Protein AF-A0AAD6HUQ3-F1 (afdb_monomer_lite)

Structure (mmCIF, N/CA/C/O backbone):
data_AF-A0AAD6HUQ3-F1
#
_entry.id   AF-A0AAD6HUQ3-F1
#
loop_
_atom_site.group_PDB
_atom_site.id
_atom_site.type_symbol
_atom_site.label_atom_id
_atom_site.label_alt_id
_atom_site.label_comp_id
_atom_site.label_asym_id
_atom_site.label_entity_id
_atom_site.label_seq_id
_atom_site.pdbx_PDB_ins_code
_atom_site.Cartn_x
_atom_site.Cartn_y
_atom_site.Cartn_z
_atom_site.occupancy
_atom_site.B_iso_or_equiv
_atom_site.auth_seq_id
_atom_site.auth_comp_id
_atom_site.auth_asym_id
_atom_site.auth_atom_id
_atom_site.pdbx_PDB_model_num
ATOM 1 N N . MET A 1 1 ? -20.494 -13.761 10.801 1.00 63.81 1 MET A N 1
ATOM 2 C CA . MET A 1 1 ? -19.240 -13.072 10.435 1.00 63.81 1 MET A CA 1
ATOM 3 C C . MET A 1 1 ? -18.766 -13.507 9.053 1.00 63.81 1 MET A C 1
ATOM 5 O O . MET A 1 1 ? -18.672 -14.714 8.821 1.00 63.81 1 MET A O 1
ATOM 9 N N . PRO A 1 2 ? -18.457 -12.577 8.129 1.00 74.25 2 PRO A N 1
ATOM 10 C CA . PRO A 1 2 ? -17.890 -12.909 6.821 1.00 74.25 2 PRO A CA 1
ATOM 11 C C . PRO A 1 2 ? -16.518 -13.576 6.966 1.00 74.25 2 PRO A C 1
ATOM 13 O O . PRO A 1 2 ? -15.770 -13.253 7.886 1.00 74.25 2 PRO A O 1
ATOM 16 N N . LYS A 1 3 ? -16.177 -14.496 6.056 1.00 82.62 3 LYS A N 1
ATOM 17 C CA . LYS A 1 3 ? -14.867 -15.178 6.050 1.00 82.62 3 LYS A CA 1
ATOM 18 C C . LYS A 1 3 ? -13.802 -14.423 5.251 1.00 82.62 3 LYS A C 1
ATOM 20 O O . LYS A 1 3 ? -12.614 -14.595 5.505 1.00 82.62 3 LYS A O 1
ATOM 25 N N . ASP A 1 4 ? -14.222 -13.590 4.303 1.00 91.12 4 ASP A N 1
ATOM 26 C CA . ASP A 1 4 ? -13.318 -12.827 3.449 1.00 91.12 4 ASP A CA 1
ATOM 27 C C . ASP A 1 4 ? -12.862 -11.516 4.110 1.00 91.12 4 ASP A C 1
ATOM 29 O O . ASP A 1 4 ? -13.663 -10.743 4.641 1.00 91.12 4 ASP A O 1
ATOM 33 N N . ASN A 1 5 ? -11.555 -11.245 4.043 1.00 90.00 5 ASN A N 1
ATOM 34 C CA . ASN A 1 5 ? -10.958 -10.054 4.646 1.00 90.00 5 ASN A CA 1
ATOM 35 C C . ASN A 1 5 ? -11.429 -8.764 3.970 1.00 90.00 5 ASN A C 1
ATOM 37 O O . ASN A 1 5 ? -11.542 -7.755 4.663 1.00 90.00 5 ASN A O 1
ATOM 41 N N . LYS A 1 6 ? -11.700 -8.776 2.659 1.00 90.75 6 LYS A N 1
ATOM 42 C CA . LYS A 1 6 ? -12.153 -7.581 1.936 1.00 90.75 6 LYS A CA 1
ATOM 43 C C . LYS A 1 6 ? -13.595 -7.242 2.309 1.00 90.75 6 LYS A C 1
ATOM 45 O O . LYS A 1 6 ? -13.890 -6.087 2.593 1.00 90.75 6 LYS A O 1
ATOM 50 N N . THR A 1 7 ? -14.473 -8.239 2.416 1.00 93.00 7 THR A N 1
ATOM 51 C CA . THR A 1 7 ? -15.842 -8.024 2.914 1.00 93.00 7 THR A CA 1
ATOM 52 C C . THR A 1 7 ? -15.871 -7.562 4.373 1.00 93.00 7 THR A C 1
ATOM 54 O O . THR A 1 7 ? -16.610 -6.635 4.698 1.00 93.00 7 THR A O 1
ATOM 57 N N . ILE A 1 8 ? -15.064 -8.169 5.257 1.00 93.62 8 ILE A N 1
ATOM 58 C CA . ILE A 1 8 ? -14.947 -7.718 6.659 1.00 93.62 8 ILE A CA 1
ATOM 59 C C . ILE A 1 8 ? -14.530 -6.248 6.707 1.00 93.62 8 ILE A C 1
ATOM 61 O O . ILE A 1 8 ? -15.063 -5.473 7.493 1.00 93.62 8 ILE A O 1
ATOM 65 N N . GLU A 1 9 ? -13.558 -5.879 5.882 1.00 94.56 9 GLU A N 1
ATOM 66 C CA . GLU A 1 9 ? -13.008 -4.536 5.834 1.00 94.56 9 GLU A CA 1
ATOM 67 C C . GLU A 1 9 ? -14.046 -3.484 5.431 1.00 94.56 9 GLU A C 1
ATOM 69 O O . GLU A 1 9 ? -14.160 -2.465 6.107 1.00 94.56 9 GLU A O 1
ATOM 74 N N . ILE A 1 10 ? -14.835 -3.753 4.388 1.00 94.62 10 ILE A N 1
ATOM 75 C CA . ILE A 1 10 ? -15.916 -2.859 3.941 1.00 94.62 10 ILE A CA 1
ATOM 76 C C . ILE A 1 10 ? -16.900 -2.603 5.088 1.00 94.62 10 ILE A C 1
ATOM 78 O O . ILE A 1 10 ? -17.163 -1.456 5.436 1.00 94.62 10 ILE A O 1
ATOM 82 N N . ARG A 1 11 ? -17.353 -3.669 5.756 1.00 95.75 11 ARG A N 1
ATOM 83 C CA . ARG A 1 11 ? -18.279 -3.561 6.893 1.00 95.75 11 ARG A CA 1
ATOM 84 C C . ARG A 1 11 ? -17.674 -2.848 8.099 1.00 95.75 11 ARG A C 1
ATOM 86 O O . ARG A 1 11 ? -18.384 -2.183 8.842 1.00 95.75 11 ARG A O 1
ATOM 93 N N . ILE A 1 12 ? -16.364 -2.979 8.322 1.00 95.88 12 ILE A N 1
ATOM 94 C CA . ILE A 1 12 ? -15.669 -2.217 9.367 1.00 95.88 12 ILE A CA 1
ATOM 95 C C . ILE A 1 12 ? -15.715 -0.722 9.049 1.00 95.88 12 ILE A C 1
ATOM 97 O O . ILE A 1 12 ? -15.942 0.062 9.962 1.00 95.88 12 ILE A O 1
ATOM 101 N N . LEU A 1 13 ? -15.504 -0.323 7.792 1.00 95.56 13 LEU A N 1
ATOM 102 C CA . LEU A 1 13 ? -15.569 1.086 7.395 1.00 95.56 13 LEU A CA 1
ATOM 103 C C . LEU A 1 13 ? -16.986 1.651 7.555 1.00 95.56 13 LEU A C 1
ATOM 105 O O . LEU A 1 13 ? -17.141 2.744 8.092 1.00 95.56 13 LEU A O 1
ATOM 109 N N . GLU A 1 14 ? -18.012 0.884 7.181 1.00 96.12 14 GLU A N 1
ATOM 110 C CA . GLU A 1 14 ? -19.417 1.241 7.428 1.00 96.12 14 GLU A CA 1
ATOM 111 C C . GLU A 1 14 ? -19.712 1.391 8.928 1.00 96.12 14 GLU A C 1
ATOM 113 O O . GLU A 1 14 ? -20.325 2.370 9.350 1.00 96.12 14 GLU A O 1
ATOM 118 N N . ALA A 1 15 ? -19.215 0.463 9.751 1.00 96.06 15 ALA A N 1
ATOM 119 C CA . ALA A 1 15 ? -19.388 0.506 11.198 1.00 96.06 15 ALA A CA 1
ATOM 120 C C . ALA A 1 15 ? -18.672 1.696 11.852 1.00 96.06 15 ALA A C 1
ATOM 122 O O . ALA A 1 15 ? -19.215 2.291 12.779 1.00 96.06 15 ALA A O 1
ATOM 123 N N . VAL A 1 16 ? -17.471 2.056 11.385 1.00 96.00 16 VAL A N 1
ATOM 124 C CA . VAL A 1 16 ? -16.763 3.263 11.847 1.00 96.00 16 VAL A CA 1
ATOM 125 C C . VAL A 1 16 ? -17.552 4.509 11.478 1.00 96.00 16 VAL A C 1
ATOM 127 O O . VAL A 1 16 ? -17.823 5.319 12.353 1.00 96.00 16 VAL A O 1
ATOM 130 N N . ASN A 1 17 ? -18.016 4.602 10.233 1.00 96.12 17 ASN A N 1
ATOM 131 C CA . ASN A 1 17 ? -18.839 5.715 9.778 1.00 96.12 17 ASN A CA 1
ATOM 132 C C . ASN A 1 17 ? -20.102 5.878 10.651 1.00 96.12 17 ASN A C 1
ATOM 134 O O . ASN A 1 17 ? -20.429 6.976 11.096 1.00 96.12 17 ASN A O 1
ATOM 138 N N . ALA A 1 18 ? -20.773 4.773 10.984 1.00 95.44 18 ALA A N 1
ATOM 139 C CA . ALA A 1 18 ? -21.937 4.786 11.864 1.00 95.44 18 ALA A CA 1
ATOM 140 C C . ALA A 1 18 ? -21.615 5.207 13.312 1.00 95.44 18 ALA A C 1
ATOM 142 O O . ALA A 1 18 ? -22.435 5.861 13.955 1.00 95.44 18 ALA A O 1
ATOM 143 N N . ILE A 1 19 ? -20.438 4.848 13.835 1.00 94.38 19 ILE A N 1
ATOM 144 C CA . ILE A 1 19 ? -19.965 5.317 15.147 1.00 94.38 19 ILE A CA 1
ATOM 145 C C . ILE A 1 19 ? -19.687 6.823 15.103 1.00 94.38 19 ILE A C 1
ATOM 147 O O . ILE A 1 19 ? -20.133 7.541 15.995 1.00 94.38 19 ILE A O 1
ATOM 151 N N . ASP A 1 20 ? -19.008 7.300 14.059 1.00 93.12 20 ASP A N 1
ATOM 152 C CA . ASP A 1 20 ? -18.639 8.711 13.897 1.00 93.12 20 ASP A CA 1
ATOM 153 C C . ASP A 1 20 ? -19.878 9.616 13.768 1.00 93.12 20 ASP A C 1
ATOM 155 O O . ASP A 1 20 ? -19.885 10.738 14.269 1.00 93.12 20 ASP A O 1
ATOM 159 N N . HIS A 1 21 ? -20.964 9.103 13.179 1.00 94.38 21 HIS A N 1
ATOM 160 C CA . HIS A 1 21 ? -22.267 9.779 13.107 1.00 94.38 21 HIS A CA 1
ATOM 161 C C . HIS A 1 21 ? -23.139 9.591 14.362 1.00 94.38 21 HIS A C 1
ATOM 163 O O . HIS A 1 21 ? -24.295 10.011 14.378 1.00 94.38 21 HIS A O 1
ATOM 169 N N . GLY A 1 22 ? -22.629 8.939 15.410 1.00 92.00 22 GLY A N 1
ATOM 170 C CA . GLY A 1 22 ? -23.352 8.742 16.668 1.00 92.00 22 GLY A CA 1
ATOM 171 C C . GLY A 1 22 ? -24.518 7.748 16.599 1.00 92.00 22 GLY A C 1
ATOM 172 O O . GLY A 1 22 ? -25.310 7.688 17.536 1.00 92.00 22 GLY A O 1
ATOM 173 N N . ILE A 1 23 ? -24.627 6.940 15.535 1.00 93.88 23 ILE A N 1
ATOM 174 C CA . ILE A 1 23 ? -25.693 5.929 15.372 1.00 93.88 23 ILE A CA 1
ATOM 175 C C . ILE A 1 23 ? -25.594 4.856 16.466 1.00 93.88 23 ILE A C 1
ATOM 177 O O . ILE A 1 23 ? -26.600 4.319 16.929 1.00 93.88 23 ILE A O 1
ATOM 181 N N . TYR A 1 24 ? -24.372 4.554 16.910 1.00 93.75 24 TYR A N 1
ATOM 182 C CA . TYR A 1 24 ? -24.110 3.577 17.961 1.00 93.75 24 TYR A CA 1
ATOM 183 C C . TYR A 1 24 ? -23.306 4.199 19.100 1.00 93.75 24 TYR A C 1
ATOM 185 O O . TYR A 1 24 ? -22.189 4.664 18.903 1.00 93.75 24 TYR A O 1
ATOM 193 N N . ALA A 1 25 ? -23.831 4.096 20.324 1.00 89.50 25 ALA A N 1
ATOM 194 C CA . ALA A 1 25 ? -23.172 4.612 21.526 1.00 89.50 25 ALA A CA 1
ATOM 195 C C . ALA A 1 25 ? -21.884 3.856 21.907 1.00 89.50 25 ALA A C 1
ATOM 197 O O . ALA A 1 25 ? -21.052 4.370 22.650 1.00 89.50 25 ALA A O 1
ATOM 198 N N . THR A 1 26 ? -21.717 2.610 21.446 1.00 93.88 26 THR A N 1
ATOM 199 C CA . THR A 1 26 ? -20.537 1.796 21.768 1.00 93.88 26 THR A CA 1
ATOM 200 C C . THR A 1 26 ? -20.026 1.025 20.559 1.00 93.88 26 THR A C 1
ATOM 202 O O . THR A 1 26 ? -20.797 0.491 19.758 1.00 93.88 26 THR A O 1
ATOM 205 N N . ILE A 1 27 ? -18.700 0.864 20.496 1.00 94.38 27 ILE A N 1
ATOM 206 C CA . ILE A 1 27 ? -18.018 0.044 19.483 1.00 94.38 27 ILE A CA 1
ATOM 207 C C . ILE A 1 27 ? -18.523 -1.408 19.520 1.00 94.38 27 ILE A C 1
ATOM 209 O O . ILE A 1 27 ? -18.629 -2.057 18.485 1.00 94.38 27 ILE A O 1
ATOM 213 N N . ALA A 1 28 ? -18.858 -1.931 20.7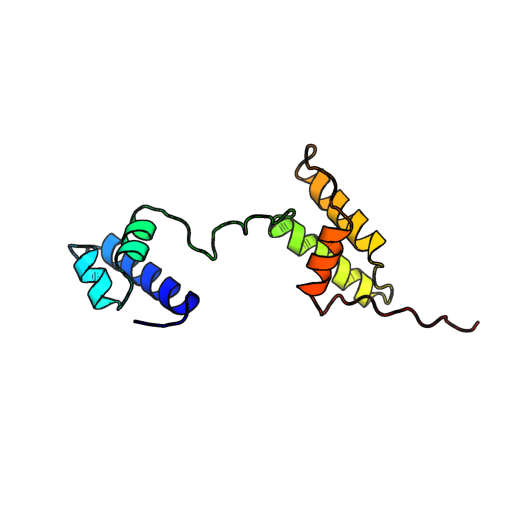04 1.00 95.94 28 ALA A N 1
ATOM 214 C CA . ALA A 1 28 ? -19.384 -3.287 20.854 1.00 95.94 28 ALA A CA 1
ATOM 215 C C . ALA A 1 28 ? -20.777 -3.452 20.224 1.00 95.94 28 ALA A C 1
ATOM 217 O O . ALA A 1 28 ? -21.041 -4.483 19.606 1.00 95.94 28 ALA A O 1
ATOM 218 N N . SER A 1 29 ? -21.646 -2.443 20.352 1.00 95.56 29 SER A N 1
ATOM 219 C CA . SER A 1 29 ? -22.963 -2.439 19.706 1.00 95.56 29 SER A CA 1
ATOM 220 C C . SER A 1 29 ? -22.826 -2.414 18.182 1.00 95.56 29 SER A C 1
ATOM 222 O O . SER A 1 29 ? -23.365 -3.287 17.503 1.00 95.56 29 SER A O 1
ATOM 224 N N . ALA A 1 30 ? -21.992 -1.509 17.658 1.00 96.00 30 ALA A N 1
ATOM 225 C CA . ALA A 1 30 ? -21.693 -1.440 16.229 1.00 96.00 30 ALA A CA 1
ATOM 226 C C . ALA A 1 30 ? -21.080 -2.753 15.704 1.00 96.00 30 ALA A C 1
ATOM 228 O O . ALA A 1 30 ? -21.508 -3.278 14.681 1.00 96.00 30 ALA A O 1
ATOM 229 N N . ALA A 1 31 ? -20.134 -3.358 16.429 1.00 96.38 31 ALA A N 1
ATOM 230 C CA . ALA A 1 31 ? -19.513 -4.618 16.015 1.00 96.38 31 ALA A CA 1
ATOM 231 C C . ALA A 1 31 ? -20.536 -5.750 15.819 1.00 96.38 31 ALA A C 1
ATOM 233 O O . ALA A 1 31 ? -20.429 -6.519 14.864 1.00 96.38 31 ALA A O 1
ATOM 234 N N . ARG A 1 32 ? -21.536 -5.838 16.706 1.00 95.56 32 ARG A N 1
ATOM 235 C CA . ARG A 1 32 ? -22.624 -6.820 16.600 1.00 95.56 32 ARG A CA 1
ATOM 236 C C . ARG A 1 32 ? -23.571 -6.488 15.450 1.00 95.56 32 ARG A C 1
ATOM 238 O O . ARG A 1 32 ? -23.912 -7.389 14.694 1.00 95.56 32 ARG A O 1
ATOM 245 N N . ALA A 1 33 ? -23.952 -5.218 15.301 1.00 95.19 33 ALA A N 1
ATOM 246 C CA . ALA A 1 33 ? -24.875 -4.772 14.258 1.00 95.19 33 ALA A CA 1
ATOM 247 C C . ALA A 1 33 ? -24.325 -5.008 12.842 1.00 95.19 33 ALA A C 1
ATOM 249 O O . ALA A 1 33 ? -25.047 -5.479 11.969 1.00 95.19 33 ALA A O 1
ATOM 250 N N . PHE A 1 34 ? -23.033 -4.748 12.634 1.00 94.12 34 PHE A N 1
ATOM 251 C CA . PHE A 1 34 ? -22.367 -4.943 11.343 1.00 94.12 34 PHE A CA 1
ATOM 252 C C . PHE A 1 34 ? -21.750 -6.342 11.172 1.00 94.12 34 PHE A C 1
ATOM 254 O O . PHE A 1 34 ? -21.162 -6.631 10.127 1.00 94.12 34 PHE A O 1
ATOM 261 N N . ASP A 1 35 ? -21.880 -7.230 12.165 1.00 95.31 35 ASP A N 1
ATOM 262 C CA . ASP A 1 35 ? -21.318 -8.589 12.145 1.00 95.31 35 ASP A CA 1
ATOM 263 C C . ASP A 1 35 ? -19.802 -8.592 11.827 1.00 95.31 35 ASP A C 1
ATOM 265 O O . ASP A 1 35 ? -19.318 -9.288 10.926 1.00 95.31 35 ASP A O 1
ATOM 269 N N . VAL A 1 36 ? -19.041 -7.769 12.564 1.00 95.00 36 VAL A N 1
ATOM 270 C CA . VAL A 1 36 ? -17.584 -7.594 12.417 1.00 95.00 36 VAL A CA 1
ATOM 271 C C . VAL A 1 36 ? -16.825 -7.885 13.719 1.00 95.00 36 VAL A C 1
ATOM 273 O O . VAL A 1 36 ? -17.337 -7.661 14.817 1.00 95.00 36 VAL A O 1
ATOM 276 N N . PRO A 1 37 ? -15.561 -8.343 13.645 1.00 95.06 37 PRO A N 1
ATOM 277 C CA . PRO A 1 37 ? -14.783 -8.628 14.844 1.00 95.06 37 PRO A CA 1
ATOM 278 C C . PRO A 1 37 ? -14.415 -7.344 15.599 1.00 95.06 37 PRO A C 1
ATOM 280 O O . PRO A 1 37 ? -13.701 -6.476 15.085 1.00 95.06 37 PRO A O 1
ATOM 283 N N . TYR A 1 38 ? -14.841 -7.277 16.863 1.00 96.00 38 TYR A N 1
ATOM 284 C CA . TYR A 1 38 ? -14.699 -6.119 17.753 1.00 96.00 38 TYR A CA 1
ATOM 285 C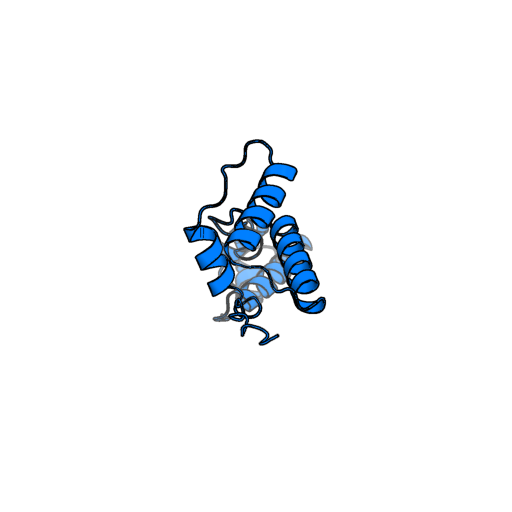 C . TYR A 1 38 ? -13.289 -5.515 17.771 1.00 96.00 38 TYR A C 1
ATOM 287 O O . TYR A 1 38 ? -13.124 -4.310 17.593 1.00 96.00 38 TYR A O 1
ATOM 295 N N . HIS A 1 39 ? -12.250 -6.342 17.930 1.00 95.69 39 HIS A N 1
ATOM 296 C CA . HIS A 1 39 ? -10.871 -5.849 18.015 1.00 95.69 39 HIS A CA 1
ATOM 297 C C . HIS A 1 39 ? -10.401 -5.156 16.729 1.00 95.69 39 HIS A C 1
ATOM 299 O O . HIS A 1 39 ? -9.638 -4.190 16.800 1.00 95.69 39 HIS A O 1
ATOM 305 N N . ARG A 1 40 ? -10.861 -5.614 15.554 1.00 95.25 40 ARG A N 1
ATOM 306 C CA . ARG A 1 40 ? -10.528 -4.964 14.280 1.00 95.25 40 ARG A CA 1
ATOM 307 C C . ARG A 1 40 ? -11.265 -3.635 14.140 1.00 95.25 40 ARG A C 1
ATOM 309 O O . ARG A 1 40 ? -10.631 -2.658 13.749 1.00 95.25 40 ARG A O 1
ATOM 316 N N . LEU A 1 41 ? -12.546 -3.595 14.516 1.00 96.50 41 LEU A N 1
ATOM 317 C CA . LEU A 1 41 ? -13.342 -2.368 14.508 1.00 96.50 41 LEU A CA 1
ATOM 318 C C . LEU A 1 41 ? -12.757 -1.314 15.454 1.00 96.50 41 LEU A C 1
ATOM 320 O O . LEU A 1 41 ? -12.470 -0.203 15.021 1.00 96.50 41 LEU A O 1
ATOM 324 N N . ARG A 1 42 ? -12.472 -1.681 16.711 1.00 96.50 42 ARG A N 1
ATOM 325 C CA . ARG A 1 42 ? -11.839 -0.788 17.696 1.00 96.50 42 ARG A CA 1
ATOM 326 C C . ARG A 1 42 ? -10.530 -0.211 17.174 1.00 96.50 42 ARG A C 1
ATOM 328 O O . ARG A 1 42 ? -10.305 0.989 17.266 1.00 96.50 42 ARG A O 1
ATOM 335 N N . ARG A 1 43 ? -9.670 -1.059 16.601 1.00 95.81 43 ARG A N 1
ATOM 336 C CA . ARG A 1 43 ? -8.404 -0.607 16.019 1.00 95.81 43 ARG A CA 1
ATOM 337 C C . ARG A 1 43 ? -8.627 0.361 14.854 1.00 95.81 43 ARG A C 1
ATOM 339 O O . ARG A 1 43 ? -7.837 1.288 14.709 1.00 95.81 43 ARG A O 1
ATOM 346 N N . ARG A 1 44 ? -9.655 0.153 14.023 1.00 95.69 44 ARG A N 1
ATOM 347 C CA . ARG A 1 44 ? -9.949 1.060 12.906 1.00 95.69 44 ARG A CA 1
ATOM 348 C C . ARG A 1 44 ? -10.500 2.402 13.378 1.00 95.69 44 ARG A C 1
ATOM 350 O O . ARG A 1 44 ? -10.001 3.417 12.915 1.00 95.69 44 ARG A O 1
ATOM 357 N N . ALA A 1 45 ? -11.426 2.399 14.335 1.00 93.44 45 ALA A N 1
ATOM 358 C CA . ALA A 1 45 ? -11.953 3.617 14.955 1.00 93.44 45 ALA A CA 1
ATOM 359 C C . ALA A 1 45 ? -10.844 4.474 15.602 1.00 93.44 45 ALA A C 1
ATOM 361 O O . ALA A 1 45 ? -10.934 5.689 15.655 1.00 93.44 45 ALA A O 1
ATOM 362 N N . GLN A 1 46 ? -9.748 3.847 16.042 1.00 94.25 46 GLN A N 1
ATOM 363 C CA . GLN A 1 46 ? -8.557 4.525 16.573 1.00 94.25 46 GLN A CA 1
ATOM 364 C C . GLN A 1 46 ? -7.555 4.983 15.487 1.00 94.25 46 GLN A C 1
ATOM 366 O O . GLN A 1 46 ? -6.407 5.284 15.802 1.00 94.25 46 GLN A O 1
ATOM 371 N N . GLY A 1 47 ? -7.932 4.977 14.203 1.00 91.88 47 GLY A N 1
ATOM 372 C CA . GLY A 1 47 ? -7.061 5.378 13.086 1.00 91.88 47 GLY A CA 1
ATOM 373 C C . GLY A 1 47 ? -6.073 4.300 12.615 1.00 91.88 47 GLY A C 1
ATOM 374 O O . GLY A 1 47 ? -5.138 4.569 11.858 1.00 91.88 47 GLY A O 1
ATOM 375 N N . GLY A 1 48 ? -6.234 3.049 13.050 1.00 92.12 48 GLY A N 1
ATOM 376 C CA . GLY A 1 48 ? -5.327 1.966 12.685 1.00 92.12 48 GLY A CA 1
ATOM 377 C C . GLY A 1 48 ? -5.536 1.452 11.256 1.00 92.12 48 GLY A C 1
ATOM 378 O O . GLY A 1 48 ? -6.550 0.821 10.971 1.00 92.12 48 GLY A O 1
ATOM 379 N N . LYS A 1 49 ? -4.505 1.566 10.407 1.00 90.3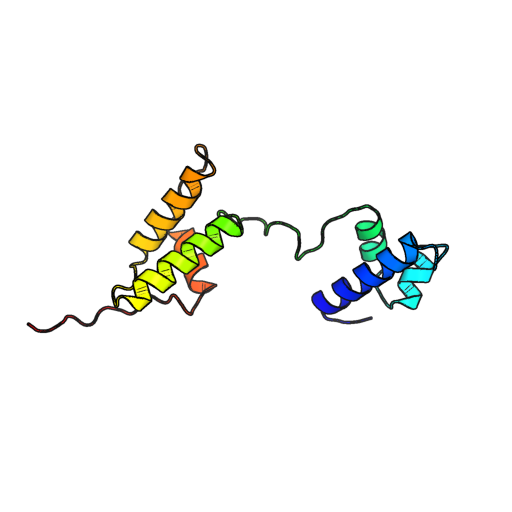8 49 LYS A N 1
ATOM 380 C CA . LYS A 1 49 ? -4.522 1.141 8.988 1.00 90.38 49 LYS A CA 1
ATOM 381 C C . LYS A 1 49 ? -4.901 -0.323 8.746 1.00 90.38 49 LYS A C 1
ATOM 383 O O . LYS A 1 49 ? -4.437 -1.209 9.488 1.00 90.38 49 LYS A O 1
ATOM 388 N N . SER A 1 50 ? -5.668 -0.583 7.690 1.00 89.56 50 SER A N 1
ATOM 389 C CA . SER A 1 50 ? -6.068 -1.923 7.229 1.00 89.56 50 SER A CA 1
ATOM 390 C C . SER A 1 50 ? -4.909 -2.756 6.687 1.00 89.56 50 SER A C 1
ATOM 392 O O . SER A 1 50 ? -3.800 -2.263 6.511 1.00 89.56 50 SER A O 1
ATOM 394 N N . LEU A 1 51 ? -5.155 -4.038 6.403 1.00 85.19 51 LEU A N 1
ATOM 395 C CA . LEU A 1 51 ? -4.205 -4.855 5.639 1.00 85.19 51 LEU A CA 1
ATOM 396 C C . LEU A 1 51 ? -3.953 -4.275 4.234 1.00 85.19 51 LEU A C 1
ATOM 398 O O . LEU A 1 51 ? -2.841 -4.379 3.731 1.00 85.19 51 LEU A O 1
ATOM 402 N N . PHE A 1 52 ? -4.976 -3.671 3.630 1.00 83.38 52 PHE A N 1
ATOM 403 C CA . PHE A 1 52 ? -4.954 -3.149 2.264 1.00 83.38 52 PHE A CA 1
ATOM 404 C C . PHE A 1 52 ? -4.328 -1.749 2.166 1.00 83.38 52 PHE A C 1
ATOM 406 O O . PHE A 1 52 ? -3.777 -1.398 1.132 1.00 83.38 52 PHE A O 1
ATOM 413 N N . GLU A 1 53 ? -4.370 -0.970 3.247 1.00 80.62 53 GLU A N 1
ATOM 414 C CA . GLU A 1 53 ? -3.766 0.368 3.348 1.00 80.62 53 GLU A CA 1
ATOM 415 C C . GLU A 1 53 ? -2.317 0.325 3.842 1.00 80.62 53 GLU A C 1
ATOM 417 O O . GLU A 1 53 ? -1.550 1.276 3.670 1.00 80.62 53 GLU A O 1
ATOM 422 N N . ARG A 1 54 ? -1.932 -0.749 4.543 1.00 75.75 54 ARG A N 1
ATOM 423 C CA . ARG A 1 54 ? -0.553 -0.909 4.995 1.00 75.75 54 ARG A CA 1
ATOM 424 C C . ARG A 1 54 ? 0.344 -1.130 3.778 1.00 75.75 54 ARG A C 1
ATOM 426 O O . ARG A 1 54 ? 0.032 -1.980 2.943 1.00 75.75 54 ARG A O 1
ATOM 433 N N . PRO A 1 55 ? 1.502 -0.450 3.702 1.00 63.56 55 PRO A N 1
ATOM 434 C CA . PRO A 1 55 ? 2.511 -0.834 2.733 1.00 63.56 55 PRO A CA 1
ATOM 435 C C . PRO A 1 55 ? 2.880 -2.292 3.008 1.00 63.56 55 PRO A C 1
ATOM 437 O O . PRO A 1 55 ? 3.202 -2.646 4.145 1.00 63.56 55 PRO A O 1
ATOM 440 N N . LEU A 1 56 ? 2.790 -3.148 1.984 1.00 63.00 56 LEU A N 1
ATOM 441 C CA . LEU A 1 56 ? 3.214 -4.537 2.125 1.00 63.00 56 LEU A CA 1
ATOM 442 C C . LEU A 1 56 ? 4.659 -4.544 2.623 1.00 63.00 56 LEU A C 1
ATOM 444 O O . LEU A 1 56 ? 5.550 -3.981 1.983 1.00 63.00 56 LEU A O 1
ATOM 448 N N . THR A 1 57 ? 4.885 -5.162 3.779 1.00 52.78 57 THR A N 1
ATOM 449 C CA . THR A 1 57 ? 6.214 -5.286 4.370 1.00 52.78 57 THR A CA 1
ATOM 450 C C . THR A 1 57 ? 7.137 -5.955 3.350 1.00 52.78 57 THR A C 1
ATOM 452 O O . THR A 1 57 ? 6.855 -7.053 2.878 1.00 52.78 57 THR A O 1
ATOM 455 N N . GLY A 1 58 ? 8.205 -5.262 2.944 1.00 57.84 58 GLY A N 1
ATOM 456 C CA . GLY A 1 58 ? 9.140 -5.745 1.920 1.00 57.84 58 GLY A CA 1
ATOM 457 C C . GLY A 1 58 ? 8.889 -5.256 0.486 1.00 57.84 58 GLY A C 1
ATOM 458 O O . GLY A 1 58 ? 9.684 -5.588 -0.398 1.00 57.84 58 GLY A O 1
ATOM 459 N N . ARG A 1 59 ? 7.861 -4.431 0.222 1.00 66.38 59 ARG A N 1
ATOM 460 C CA . ARG A 1 59 ? 7.760 -3.701 -1.053 1.00 66.38 59 ARG A CA 1
ATOM 461 C C . ARG A 1 59 ? 8.916 -2.708 -1.159 1.00 66.38 59 ARG A C 1
ATOM 463 O O . ARG A 1 59 ? 8.952 -1.699 -0.468 1.00 66.38 59 ARG A O 1
ATOM 470 N N . ARG A 1 60 ? 9.871 -3.024 -2.035 1.00 78.69 60 ARG A N 1
ATOM 471 C CA . ARG A 1 60 ? 11.004 -2.142 -2.348 1.00 78.69 60 ARG A CA 1
ATOM 472 C C . ARG A 1 60 ? 10.614 -0.961 -3.235 1.00 78.69 60 ARG A C 1
ATOM 474 O O . ARG A 1 60 ? 11.329 0.026 -3.236 1.00 78.69 60 ARG A O 1
ATOM 481 N N . LEU A 1 61 ? 9.501 -1.081 -3.960 1.00 82.94 61 LEU A N 1
ATOM 482 C CA . LEU A 1 61 ? 8.881 0.003 -4.713 1.00 82.94 61 LEU A CA 1
ATOM 483 C C . LEU A 1 61 ? 7.543 0.365 -4.066 1.00 82.94 61 LEU A C 1
ATOM 485 O O . LEU A 1 61 ? 6.765 -0.528 -3.711 1.00 82.94 61 LEU A O 1
ATOM 489 N N . ASN A 1 62 ? 7.270 1.661 -3.939 1.00 81.69 62 ASN A N 1
ATOM 490 C CA . ASN A 1 62 ? 5.951 2.170 -3.587 1.00 81.69 62 ASN A CA 1
ATOM 491 C C . ASN A 1 62 ? 4.952 1.958 -4.746 1.00 81.69 62 ASN A C 1
ATOM 493 O O . ASN A 1 62 ? 5.309 1.478 -5.824 1.00 81.69 62 ASN A O 1
ATOM 497 N N . GLU A 1 63 ? 3.678 2.269 -4.515 1.00 81.69 63 GLU A N 1
ATOM 498 C CA . GLU A 1 63 ? 2.618 2.024 -5.499 1.00 81.69 63 GLU A CA 1
ATOM 499 C C . GLU A 1 63 ? 2.818 2.809 -6.801 1.00 81.69 63 GLU A C 1
ATOM 501 O O . GLU A 1 63 ? 2.743 2.217 -7.876 1.00 81.69 63 GLU A O 1
ATOM 506 N N . ALA A 1 64 ? 3.172 4.093 -6.708 1.00 84.44 64 ALA A N 1
ATOM 507 C CA . ALA A 1 64 ? 3.448 4.934 -7.870 1.00 84.44 64 ALA A CA 1
ATOM 508 C C . ALA A 1 64 ? 4.660 4.424 -8.672 1.00 84.44 64 ALA A C 1
ATOM 510 O O . ALA A 1 64 ? 4.595 4.302 -9.890 1.00 84.44 64 ALA A O 1
ATOM 511 N N . GLN A 1 65 ? 5.743 4.039 -7.995 1.00 87.44 65 GLN A N 1
ATOM 512 C CA . GLN A 1 65 ? 6.931 3.444 -8.613 1.00 87.44 65 GLN A CA 1
ATOM 513 C C . GLN A 1 65 ? 6.607 2.122 -9.316 1.00 87.44 65 GLN A C 1
ATOM 515 O O . GLN A 1 65 ? 7.066 1.871 -10.430 1.00 87.44 65 GLN A O 1
ATOM 520 N N . GLY A 1 66 ? 5.804 1.275 -8.668 1.00 88.06 66 GLY A N 1
ATOM 521 C CA . GLY A 1 66 ? 5.325 0.029 -9.249 1.00 88.06 66 GLY A CA 1
ATOM 522 C C . GLY A 1 66 ? 4.462 0.268 -10.488 1.00 88.06 66 GLY A C 1
ATOM 523 O O . GLY A 1 66 ? 4.640 -0.433 -11.481 1.00 88.06 66 GLY A O 1
ATOM 524 N N . ALA A 1 67 ? 3.572 1.263 -10.455 1.00 88.00 67 ALA A N 1
ATOM 525 C CA . ALA A 1 67 ? 2.745 1.650 -11.595 1.00 88.00 67 ALA A CA 1
ATOM 526 C C . ALA A 1 67 ? 3.596 2.164 -12.766 1.00 88.00 67 ALA A C 1
ATOM 528 O O . ALA A 1 67 ? 3.426 1.691 -13.885 1.00 88.00 67 ALA A O 1
ATOM 529 N N . SER A 1 68 ? 4.578 3.033 -12.513 1.00 89.94 68 SER A N 1
ATOM 530 C CA . SER A 1 68 ? 5.495 3.522 -13.551 1.00 89.94 68 SER A CA 1
ATOM 531 C C . SER A 1 68 ? 6.285 2.394 -14.217 1.00 89.94 68 SER A C 1
ATOM 533 O O . SER A 1 68 ? 6.432 2.378 -15.438 1.00 89.94 68 SER A O 1
ATOM 535 N N . LEU A 1 69 ? 6.771 1.421 -13.435 1.00 90.75 69 LEU A N 1
ATOM 536 C CA . LEU A 1 69 ? 7.485 0.262 -13.978 1.00 90.75 69 LEU A CA 1
ATOM 537 C C . LEU A 1 69 ? 6.578 -0.609 -14.859 1.00 90.75 69 LEU A C 1
ATOM 539 O O . LEU A 1 69 ? 7.022 -1.100 -15.898 1.00 90.75 69 LEU A O 1
ATOM 543 N N . LYS A 1 70 ? 5.318 -0.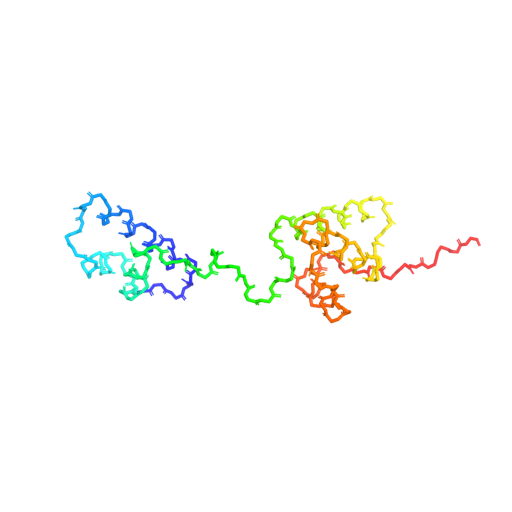794 -14.451 1.00 89.31 70 LYS A N 1
ATOM 544 C CA . LYS A 1 70 ? 4.307 -1.523 -15.225 1.00 89.31 70 LYS A CA 1
ATOM 545 C C . LYS A 1 70 ? 4.025 -0.829 -16.552 1.00 89.31 70 LYS A C 1
ATOM 547 O O . LYS A 1 70 ? 4.282 -1.431 -17.585 1.00 89.31 70 LYS A O 1
ATOM 552 N N . SER A 1 71 ? 3.677 0.458 -16.528 1.00 90.12 71 SER A N 1
ATOM 553 C CA . SER A 1 71 ? 3.417 1.244 -17.740 1.00 90.12 71 SER A CA 1
ATOM 554 C C . SER A 1 71 ? 4.607 1.264 -18.701 1.00 90.12 71 SER A C 1
ATOM 556 O O . SER A 1 71 ? 4.433 1.165 -19.912 1.00 90.12 71 SER A O 1
ATOM 558 N N . TRP A 1 72 ? 5.835 1.356 -18.179 1.00 91.31 72 TRP A N 1
ATOM 559 C CA . TRP A 1 72 ? 7.040 1.251 -19.003 1.00 91.31 72 TRP A CA 1
ATOM 560 C C . TRP A 1 72 ? 7.189 -0.134 -19.644 1.00 91.31 72 TRP A C 1
ATOM 562 O O . TRP A 1 72 ? 7.578 -0.231 -20.805 1.00 91.31 72 TRP A O 1
ATOM 572 N N . THR A 1 73 ? 6.872 -1.201 -18.909 1.00 88.75 73 THR A N 1
ATOM 573 C CA . THR A 1 73 ? 6.914 -2.576 -19.427 1.00 88.75 73 THR A CA 1
ATOM 574 C C . THR A 1 73 ? 5.851 -2.777 -20.508 1.00 88.75 73 THR A C 1
ATOM 576 O O . THR A 1 73 ? 6.190 -3.231 -21.596 1.00 88.75 73 THR A O 1
ATOM 579 N N . ASP A 1 74 ? 4.618 -2.327 -20.262 1.00 88.38 74 ASP A N 1
ATOM 580 C CA . ASP A 1 74 ? 3.508 -2.368 -21.222 1.00 88.38 74 ASP A CA 1
ATOM 581 C C . ASP A 1 74 ? 3.838 -1.602 -22.515 1.00 88.38 74 ASP A C 1
ATOM 583 O O . ASP A 1 74 ? 3.618 -2.096 -23.619 1.00 88.38 74 ASP A O 1
ATOM 587 N N . TYR A 1 75 ? 4.440 -0.414 -22.396 1.00 89.50 75 TYR A N 1
ATOM 588 C CA . TYR A 1 75 ? 4.911 0.360 -23.548 1.00 89.50 75 TYR A CA 1
ATOM 589 C C . TYR A 1 75 ? 5.996 -0.380 -24.341 1.00 89.50 75 TYR A C 1
ATOM 591 O O . TYR A 1 75 ? 6.013 -0.363 -25.568 1.00 89.50 75 TYR A O 1
ATOM 599 N N . ARG A 1 76 ? 6.927 -1.044 -23.652 1.00 88.31 76 ARG A N 1
ATOM 600 C CA . ARG A 1 76 ? 7.993 -1.816 -24.302 1.00 88.31 76 ARG A CA 1
ATOM 601 C C . ARG A 1 76 ? 7.453 -3.047 -25.024 1.00 88.31 76 ARG A C 1
ATOM 603 O O . ARG A 1 76 ? 7.974 -3.389 -26.088 1.00 88.31 76 ARG A O 1
ATOM 610 N N . ASP A 1 77 ? 6.426 -3.677 -24.470 1.00 85.62 77 ASP A N 1
ATOM 611 C CA . ASP A 1 77 ? 5.728 -4.797 -25.093 1.00 85.62 77 ASP A CA 1
ATOM 612 C C . ASP A 1 77 ? 4.927 -4.337 -26.322 1.00 85.62 77 ASP A C 1
ATOM 614 O O . ASP A 1 77 ? 5.003 -4.985 -27.367 1.00 85.62 77 ASP A O 1
ATOM 618 N N . SER A 1 78 ? 4.244 -3.186 -26.255 1.00 84.81 78 SER A N 1
ATOM 619 C CA . SER A 1 78 ? 3.427 -2.669 -27.365 1.00 84.81 78 SER A CA 1
ATOM 620 C C . SER A 1 78 ? 4.240 -2.300 -28.610 1.00 84.81 78 SER A C 1
ATOM 622 O O . SER A 1 78 ? 3.768 -2.486 -29.728 1.00 84.81 78 SER A O 1
ATOM 624 N N . ILE A 1 79 ? 5.490 -1.857 -28.437 1.00 89.38 79 ILE A N 1
ATOM 625 C CA . ILE A 1 79 ? 6.423 -1.585 -29.546 1.00 89.38 79 ILE A CA 1
ATOM 626 C C . ILE A 1 79 ? 7.169 -2.844 -30.034 1.00 89.38 79 ILE A C 1
ATOM 628 O O . ILE A 1 79 ? 8.166 -2.739 -30.748 1.00 89.38 79 ILE A O 1
ATOM 632 N N . GLY A 1 80 ? 6.747 -4.042 -29.610 1.00 83.75 80 GLY A N 1
ATOM 633 C CA . GLY A 1 80 ? 7.351 -5.315 -30.017 1.00 83.75 80 GLY A CA 1
ATOM 634 C C . GLY A 1 80 ? 8.750 -5.563 -29.441 1.00 83.75 80 GLY A C 1
ATOM 635 O O . GLY A 1 80 ? 9.474 -6.446 -29.906 1.00 83.75 80 GLY A O 1
ATOM 636 N N . ALA A 1 81 ? 9.157 -4.805 -28.418 1.00 84.81 81 ALA A N 1
ATOM 637 C CA . ALA A 1 81 ? 10.484 -4.881 -27.815 1.00 84.81 81 ALA A CA 1
ATOM 638 C C . ALA A 1 81 ? 10.420 -5.217 -26.313 1.00 84.81 81 ALA A C 1
ATOM 640 O O . ALA A 1 81 ? 10.978 -4.452 -25.503 1.00 84.81 81 ALA A O 1
ATOM 641 N N . PRO A 1 82 ? 9.837 -6.382 -25.945 1.00 84.00 82 PRO A N 1
ATOM 642 C CA . PRO A 1 82 ? 9.613 -6.758 -24.557 1.00 84.00 82 PRO A CA 1
ATOM 643 C C . PRO A 1 82 ? 10.920 -6.721 -23.762 1.00 84.00 82 PRO A C 1
ATOM 645 O O . PRO A 1 82 ? 11.962 -7.186 -24.261 1.00 84.00 82 PRO A O 1
ATOM 648 N N . PRO A 1 83 ? 10.928 -6.121 -22.559 1.00 85.75 83 PRO A N 1
ATOM 649 C CA . PRO A 1 83 ? 12.155 -5.908 -21.819 1.00 85.75 83 PRO A CA 1
ATOM 650 C C . PRO A 1 83 ? 12.674 -7.225 -2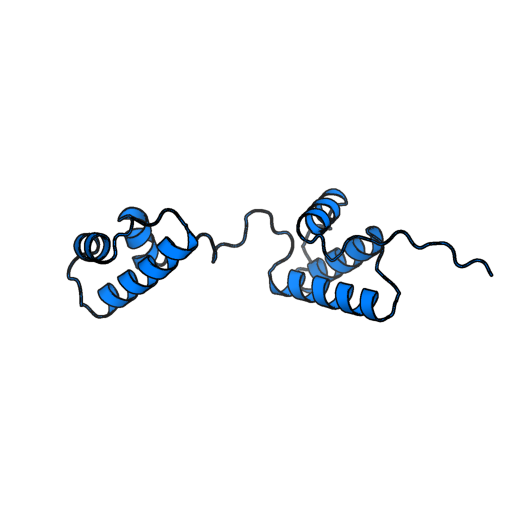1.239 1.00 85.75 83 PRO A C 1
ATOM 652 O O . PRO A 1 83 ? 11.932 -8.059 -20.725 1.00 85.75 83 PRO A O 1
ATOM 655 N N . LYS A 1 84 ? 13.995 -7.415 -21.277 1.00 87.56 84 LYS A N 1
ATOM 656 C CA . LYS A 1 84 ? 14.634 -8.537 -20.573 1.00 87.56 84 LYS A CA 1
ATOM 657 C C . LYS A 1 84 ? 14.592 -8.302 -19.063 1.00 87.56 84 LYS A C 1
ATOM 659 O O . LYS A 1 84 ? 14.580 -7.166 -18.600 1.00 87.56 84 LYS A O 1
ATOM 664 N N . ARG A 1 85 ? 14.726 -9.376 -18.284 1.00 87.12 85 ARG A N 1
ATOM 665 C CA . ARG A 1 85 ? 14.797 -9.330 -16.812 1.00 87.12 85 ARG A CA 1
ATOM 666 C C . ARG A 1 85 ? 15.818 -8.315 -16.290 1.00 87.12 85 ARG A C 1
ATOM 668 O O . ARG A 1 85 ? 15.524 -7.579 -15.356 1.00 87.12 85 ARG A O 1
ATOM 675 N N . SER A 1 86 ? 17.000 -8.265 -16.903 1.00 88.56 86 SER A N 1
ATOM 676 C CA . SER A 1 86 ? 18.042 -7.294 -16.555 1.00 88.56 86 SER A CA 1
ATOM 677 C C . SER A 1 86 ? 17.604 -5.854 -16.824 1.00 88.56 86 SER A C 1
ATOM 679 O O . SER A 1 86 ? 17.868 -4.977 -16.012 1.00 88.56 86 SER A O 1
ATOM 681 N N . GLN A 1 87 ? 16.880 -5.610 -17.918 1.00 89.81 87 GLN A N 1
ATOM 682 C CA . GLN A 1 87 ? 16.346 -4.288 -18.250 1.00 89.81 87 GLN A CA 1
ATOM 683 C C . GLN A 1 87 ? 15.247 -3.866 -17.272 1.00 89.81 87 GLN A C 1
ATOM 685 O O . GLN A 1 87 ? 15.245 -2.719 -16.840 1.00 89.81 87 GLN A O 1
ATOM 690 N N . VAL A 1 88 ? 14.370 -4.792 -16.865 1.00 89.94 88 VAL A N 1
ATOM 691 C CA . VAL A 1 88 ? 13.368 -4.545 -15.813 1.00 89.94 88 VAL A CA 1
ATOM 692 C C . VAL A 1 88 ? 14.053 -4.195 -14.490 1.00 89.94 88 VAL A C 1
ATOM 694 O O . VAL A 1 88 ? 13.650 -3.245 -13.828 1.00 89.94 88 VAL A O 1
ATOM 697 N N . LEU A 1 89 ? 15.120 -4.910 -14.115 1.00 91.00 89 LEU A N 1
ATOM 698 C CA . LEU A 1 89 ? 15.878 -4.631 -12.892 1.00 91.00 89 LEU A CA 1
ATOM 699 C C . LEU A 1 89 ? 16.541 -3.245 -12.908 1.00 91.00 89 LEU A C 1
ATOM 701 O O . LEU A 1 89 ? 16.480 -2.529 -11.907 1.00 91.00 89 LEU A O 1
ATOM 705 N N . ILE A 1 90 ? 17.157 -2.868 -14.032 1.00 91.12 90 ILE A N 1
ATOM 706 C CA . ILE A 1 90 ? 17.779 -1.550 -14.213 1.00 91.12 90 ILE A CA 1
ATOM 707 C C . ILE A 1 90 ? 16.712 -0.455 -14.139 1.00 91.12 90 ILE A C 1
ATOM 709 O O . ILE A 1 90 ? 16.852 0.476 -13.350 1.00 91.12 90 ILE A O 1
ATOM 713 N N . ALA A 1 91 ? 15.616 -0.592 -14.891 1.00 90.94 91 ALA A N 1
ATOM 714 C CA . ALA A 1 91 ? 14.525 0.381 -14.891 1.00 90.94 91 ALA A CA 1
ATOM 715 C C . ALA A 1 91 ? 13.920 0.553 -13.490 1.00 90.94 91 ALA A C 1
ATOM 717 O O . ALA A 1 91 ? 13.781 1.673 -13.005 1.00 90.94 91 ALA A O 1
ATOM 718 N N . ALA A 1 92 ? 13.636 -0.554 -12.803 1.00 90.50 92 ALA A N 1
ATOM 719 C CA . ALA A 1 92 ? 13.115 -0.544 -11.443 1.00 90.50 92 ALA A CA 1
ATOM 720 C C . ALA A 1 92 ? 14.087 0.112 -10.447 1.00 90.50 92 ALA A C 1
ATOM 722 O O . ALA A 1 92 ? 13.653 0.857 -9.572 1.00 90.50 92 ALA A O 1
ATOM 723 N N . SER A 1 93 ? 15.395 -0.130 -10.583 1.00 90.31 93 SER A N 1
ATOM 724 C CA . SER A 1 93 ? 16.408 0.492 -9.720 1.00 90.31 93 SER A CA 1
ATOM 725 C C . SER A 1 93 ? 16.507 1.996 -9.967 1.00 90.31 93 SER A C 1
ATOM 727 O O . SER A 1 93 ? 16.547 2.761 -9.007 1.00 90.31 93 SER A O 1
ATOM 729 N N . ASN A 1 94 ? 16.455 2.429 -11.229 1.00 89.62 94 ASN A N 1
ATOM 730 C CA . ASN A 1 94 ? 16.454 3.847 -11.586 1.00 89.62 94 ASN A CA 1
ATOM 731 C C . ASN A 1 94 ? 15.212 4.563 -11.034 1.00 89.62 94 ASN A C 1
ATOM 733 O O . ASN A 1 94 ? 15.335 5.627 -10.437 1.00 89.62 94 ASN A O 1
ATOM 737 N N . ILE A 1 95 ? 14.027 3.953 -11.162 1.00 89.25 95 ILE A N 1
ATOM 738 C CA . ILE A 1 95 ? 12.774 4.464 -10.578 1.00 89.25 95 ILE A CA 1
ATOM 739 C C . ILE A 1 95 ? 12.866 4.543 -9.043 1.00 89.25 95 ILE A C 1
ATOM 741 O O . ILE A 1 95 ? 12.350 5.481 -8.432 1.00 89.25 95 ILE A O 1
ATOM 745 N N . ASN A 1 96 ? 13.522 3.564 -8.413 1.00 87.56 96 ASN A N 1
ATOM 746 C CA . ASN A 1 96 ? 13.714 3.544 -6.966 1.00 87.56 96 ASN A CA 1
ATOM 747 C C . ASN A 1 96 ? 14.611 4.700 -6.494 1.00 87.56 96 ASN A C 1
ATOM 749 O O . ASN A 1 96 ? 14.235 5.430 -5.581 1.00 87.56 96 ASN A O 1
ATOM 753 N N . ILE A 1 97 ? 15.757 4.889 -7.157 1.00 86.38 97 ILE A N 1
ATOM 754 C CA . ILE A 1 97 ? 16.744 5.930 -6.833 1.00 86.38 97 ILE A CA 1
ATOM 755 C C . ILE A 1 97 ? 16.190 7.333 -7.110 1.00 86.38 97 ILE A C 1
ATOM 757 O O . ILE A 1 97 ? 16.391 8.236 -6.304 1.00 86.38 97 ILE A O 1
ATOM 761 N N . ALA A 1 98 ? 15.451 7.523 -8.208 1.00 83.69 98 ALA A N 1
ATOM 762 C CA . ALA A 1 98 ? 14.943 8.838 -8.610 1.00 83.69 98 ALA A CA 1
ATOM 763 C C . ALA A 1 98 ? 14.035 9.500 -7.557 1.00 83.69 98 ALA A C 1
ATOM 765 O O . ALA A 1 98 ? 14.028 10.721 -7.434 1.00 83.69 98 ALA A O 1
ATOM 766 N N . LEU A 1 99 ? 13.279 8.706 -6.791 1.00 74.06 99 LEU A N 1
ATOM 767 C CA . LEU A 1 99 ? 12.386 9.201 -5.732 1.00 74.06 99 LEU A CA 1
ATOM 768 C C . LEU A 1 99 ? 12.946 8.981 -4.320 1.00 74.06 99 LEU A C 1
ATOM 770 O O . LEU A 1 99 ? 12.381 9.482 -3.350 1.00 74.06 99 LEU A O 1
ATOM 774 N N . ASN A 1 100 ? 14.035 8.224 -4.191 1.00 79.00 100 ASN A N 1
ATOM 775 C CA . ASN A 1 100 ? 14.735 7.995 -2.937 1.00 79.00 100 ASN A CA 1
ATOM 776 C C . ASN A 1 100 ? 16.237 7.806 -3.223 1.00 79.00 100 ASN A C 1
ATOM 778 O O . ASN A 1 100 ? 16.685 6.672 -3.410 1.00 79.00 100 ASN A O 1
ATOM 782 N N . PRO A 1 101 ? 17.023 8.899 -3.245 1.00 77.75 101 PRO A N 1
ATOM 783 C CA . PRO A 1 101 ? 18.443 8.855 -3.600 1.00 77.75 101 PRO A CA 1
ATOM 784 C C . PRO A 1 101 ? 19.289 7.929 -2.715 1.00 77.75 101 PRO A C 1
ATOM 786 O O . PRO A 1 101 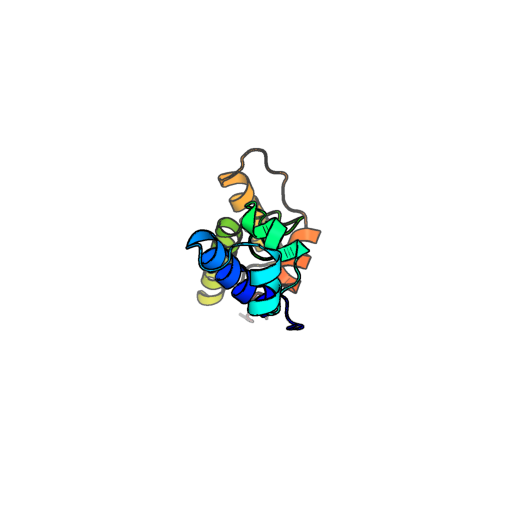? 20.313 7.419 -3.158 1.00 77.75 101 PRO A O 1
ATOM 789 N N . SER A 1 102 ? 18.843 7.670 -1.483 1.00 79.81 102 SER A N 1
ATOM 790 C CA . SER A 1 102 ? 19.512 6.780 -0.526 1.00 79.81 102 SER A CA 1
ATOM 791 C C . SER A 1 102 ? 19.019 5.330 -0.599 1.00 79.81 102 SER A C 1
ATOM 793 O O . SER A 1 102 ? 19.384 4.504 0.241 1.00 79.81 102 SER A O 1
ATOM 795 N N . ALA A 1 103 ? 18.149 4.994 -1.554 1.00 78.94 103 ALA A N 1
ATOM 796 C CA . ALA A 1 103 ? 17.601 3.654 -1.662 1.00 78.94 103 ALA A CA 1
ATOM 797 C C . ALA A 1 103 ? 18.653 2.651 -2.144 1.00 78.94 103 ALA A C 1
ATOM 799 O O . ALA A 1 103 ? 19.327 2.845 -3.154 1.00 78.94 103 ALA A O 1
ATOM 800 N N . ALA A 1 104 ? 18.732 1.514 -1.452 1.00 78.00 104 ALA A N 1
ATOM 801 C CA . ALA A 1 104 ? 19.574 0.412 -1.888 1.00 78.00 104 ALA A CA 1
ATOM 802 C C . ALA A 1 104 ? 19.119 -0.117 -3.265 1.00 78.00 104 ALA A C 1
ATOM 804 O O . ALA A 1 104 ? 17.907 -0.230 -3.509 1.00 78.00 104 ALA A O 1
ATOM 805 N N . PRO A 1 105 ? 20.063 -0.514 -4.138 1.00 77.12 105 PRO A N 1
ATOM 806 C CA . PRO A 1 105 ? 19.733 -1.105 -5.426 1.00 77.12 105 PRO A CA 1
ATOM 807 C C . PRO A 1 105 ? 18.886 -2.370 -5.250 1.00 77.12 105 PRO A C 1
ATOM 809 O O . PRO A 1 105 ? 18.990 -3.108 -4.260 1.00 77.12 105 PRO A O 1
ATOM 812 N N . LEU A 1 106 ? 18.004 -2.613 -6.217 1.00 86.94 106 LEU A N 1
ATOM 813 C CA . LEU A 1 106 ? 17.179 -3.814 -6.231 1.00 86.94 106 LEU A CA 1
ATOM 814 C C . LEU A 1 106 ? 18.044 -5.021 -6.610 1.00 86.94 106 LEU A C 1
ATOM 816 O O . LEU A 1 106 ? 18.989 -4.911 -7.386 1.00 86.94 106 LEU A O 1
ATOM 820 N N . SER A 1 107 ? 17.724 -6.190 -6.057 1.00 87.38 107 SER A N 1
ATOM 821 C CA . SER A 1 107 ? 18.476 -7.418 -6.322 1.00 87.38 107 SER A CA 1
ATOM 822 C C . SER A 1 107 ? 17.849 -8.252 -7.438 1.00 87.38 107 SER A C 1
ATOM 824 O O . SER A 1 107 ? 16.654 -8.158 -7.729 1.00 87.38 107 SER A O 1
ATOM 826 N N . ASP A 1 108 ? 18.632 -9.171 -8.004 1.00 87.50 108 ASP A N 1
ATOM 827 C CA . ASP A 1 108 ? 18.137 -10.158 -8.968 1.00 87.50 108 ASP A CA 1
ATOM 828 C C . ASP A 1 108 ? 16.970 -11.000 -8.398 1.00 87.50 108 ASP A C 1
ATOM 830 O O . ASP A 1 108 ? 16.010 -11.335 -9.101 1.00 87.50 108 ASP A O 1
ATOM 834 N N . LYS A 1 109 ? 17.007 -11.295 -7.091 1.00 88.25 109 LYS A N 1
ATOM 835 C CA . LYS A 1 109 ? 15.923 -11.990 -6.381 1.00 88.25 109 LYS A CA 1
ATOM 836 C C . LYS A 1 109 ? 14.625 -11.181 -6.410 1.00 88.25 109 LYS A C 1
ATOM 838 O O . LYS A 1 109 ? 13.561 -11.754 -6.629 1.00 88.25 109 LYS A O 1
ATOM 843 N N . TRP A 1 110 ? 14.708 -9.861 -6.236 1.00 90.19 110 TRP A N 1
ATOM 844 C CA . TRP A 1 110 ? 13.538 -8.985 -6.265 1.00 90.19 110 TRP A CA 1
ATOM 845 C C . TRP A 1 110 ? 12.830 -9.026 -7.623 1.00 90.19 110 TRP A C 1
ATOM 847 O O . TRP A 1 110 ? 11.626 -9.271 -7.663 1.00 90.19 110 TRP A O 1
ATOM 857 N N . VAL A 1 111 ? 13.565 -8.881 -8.735 1.00 88.88 111 VAL A N 1
ATOM 858 C CA . VAL A 1 111 ? 12.941 -8.886 -10.074 1.00 88.88 111 VAL A CA 1
ATOM 859 C C . VAL A 1 111 ? 12.316 -10.247 -10.403 1.00 88.88 111 VAL A C 1
ATOM 861 O O . VAL A 1 111 ? 11.300 -10.314 -11.085 1.00 88.88 111 VAL A O 1
ATOM 864 N N . ARG A 1 112 ? 12.861 -11.344 -9.858 1.00 87.12 112 ARG A N 1
ATOM 865 C CA . ARG A 1 112 ? 12.268 -12.683 -9.993 1.00 87.12 112 ARG A CA 1
ATOM 866 C C . ARG A 1 112 ? 10.886 -12.754 -9.356 1.00 87.12 112 ARG A C 1
ATOM 868 O O . ARG A 1 112 ? 9.943 -13.193 -10.002 1.00 87.12 112 ARG A O 1
ATOM 875 N N . HIS A 1 113 ? 10.775 -12.295 -8.110 1.00 87.19 113 HIS A N 1
ATOM 876 C CA . HIS A 1 113 ? 9.502 -12.257 -7.396 1.00 87.19 113 HIS A CA 1
ATOM 877 C C . HIS A 1 113 ? 8.521 -11.282 -8.048 1.00 87.19 113 HIS A C 1
ATOM 879 O O . HIS A 1 113 ? 7.343 -11.598 -8.174 1.00 87.19 113 HIS A O 1
ATOM 885 N N . PHE A 1 114 ? 9.001 -10.127 -8.517 1.00 85.56 114 PHE A N 1
ATOM 886 C CA . PHE A 1 114 ? 8.173 -9.180 -9.259 1.00 85.56 114 PHE A CA 1
ATOM 887 C C . PHE A 1 114 ? 7.519 -9.841 -10.480 1.00 85.56 114 PHE A C 1
ATOM 889 O O . PHE A 1 114 ? 6.305 -9.747 -10.631 1.00 85.56 114 PHE A O 1
ATOM 896 N N . LEU A 1 115 ? 8.287 -10.561 -11.303 1.00 84.69 115 LEU A N 1
ATOM 897 C CA . LEU A 1 115 ? 7.749 -11.248 -12.482 1.00 84.69 115 LEU A CA 1
ATOM 898 C C . LEU A 1 115 ? 6.809 -12.406 -12.108 1.00 84.69 115 LEU A C 1
ATOM 900 O O . LEU A 1 115 ? 5.758 -12.546 -12.719 1.00 84.69 115 LEU A O 1
ATOM 904 N N . GLN A 1 116 ? 7.118 -13.176 -11.057 1.00 83.69 116 GLN A N 1
ATOM 905 C CA . GLN A 1 116 ? 6.228 -14.236 -10.550 1.00 83.69 116 GLN A CA 1
ATOM 906 C C . GLN A 1 116 ? 4.854 -13.703 -10.119 1.00 83.69 116 GLN A C 1
ATOM 908 O O . GLN A 1 116 ? 3.838 -14.354 -10.340 1.00 83.69 116 GLN A O 1
ATOM 913 N N . HIS A 1 117 ? 4.816 -12.519 -9.504 1.00 81.38 117 HIS A N 1
ATOM 914 C CA . HIS A 1 117 ? 3.569 -11.881 -9.078 1.00 81.38 117 HIS A CA 1
ATOM 915 C C . HIS A 1 117 ? 2.846 -11.125 -10.199 1.00 81.38 117 HIS A C 1
ATOM 917 O O . HIS A 1 117 ? 1.715 -10.690 -9.994 1.00 81.38 117 HIS A O 1
ATOM 923 N N . ASN A 1 118 ? 3.474 -10.947 -11.362 1.00 81.56 118 ASN A N 1
ATOM 924 C CA . ASN A 1 118 ? 2.875 -10.267 -12.504 1.00 81.56 118 ASN A CA 1
ATOM 925 C C . ASN A 1 118 ? 3.090 -11.112 -13.776 1.00 81.56 118 ASN A C 1
ATOM 927 O O . ASN A 1 118 ? 3.914 -10.754 -14.622 1.00 81.56 118 ASN A O 1
ATOM 931 N N . PRO A 1 119 ? 2.354 -12.232 -13.918 1.00 77.56 119 PRO A N 1
ATOM 932 C CA . PRO A 1 119 ? 2.589 -13.213 -14.975 1.00 77.56 119 PRO A CA 1
ATOM 933 C C . PRO A 1 119 ? 2.402 -12.652 -16.396 1.00 77.56 119 PRO A C 1
ATOM 935 O O . PRO A 1 119 ? 3.002 -13.150 -17.343 1.00 77.56 119 PRO A O 1
ATOM 938 N N . HIS A 1 120 ? 1.622 -11.579 -16.549 1.00 75.69 120 HIS A N 1
ATOM 939 C CA . HIS A 1 120 ? 1.427 -10.891 -17.829 1.00 75.69 120 HIS A CA 1
ATOM 940 C C . HIS A 1 120 ? 2.717 -10.281 -18.398 1.00 75.69 120 HIS A C 1
ATOM 942 O O . HIS A 1 120 ? 2.837 -10.161 -19.609 1.00 75.69 120 HIS A O 1
ATOM 948 N N . TYR A 1 121 ? 3.707 -9.985 -17.549 1.00 72.31 121 TYR A N 1
ATOM 949 C CA . TYR A 1 121 ? 5.013 -9.460 -17.964 1.00 72.31 121 TYR A CA 1
ATOM 950 C C . TYR A 1 121 ? 6.053 -10.562 -18.197 1.00 72.31 121 TYR A C 1
ATOM 952 O O . TYR A 1 121 ? 7.262 -10.310 -18.136 1.00 72.31 121 TYR A O 1
ATOM 960 N N . HIS A 1 122 ? 5.622 -11.815 -18.402 1.00 63.44 122 HIS A N 1
ATOM 961 C CA . HIS A 1 122 ? 6.554 -12.894 -18.702 1.00 63.44 122 HIS A CA 1
ATOM 962 C C . HIS A 1 122 ? 7.346 -12.574 -19.967 1.00 63.44 122 HIS A C 1
ATOM 964 O O . HIS A 1 122 ? 6.812 -12.308 -21.041 1.00 63.44 122 HIS A O 1
ATOM 970 N N . ILE A 1 123 ? 8.664 -12.617 -19.805 1.00 61.56 123 ILE A N 1
ATOM 971 C CA . ILE A 1 123 ? 9.629 -12.317 -20.851 1.00 61.56 123 ILE A CA 1
ATOM 972 C C . ILE A 1 123 ? 9.488 -13.393 -21.922 1.00 61.56 123 ILE A C 1
ATOM 974 O O . ILE A 1 123 ? 9.967 -14.518 -21.757 1.00 61.56 123 ILE A O 1
ATOM 978 N N . HIS A 1 124 ? 8.841 -13.045 -23.028 1.00 58.00 124 HIS A N 1
ATOM 979 C CA . HIS A 1 124 ? 8.795 -13.892 -24.205 1.00 58.00 124 HIS A CA 1
ATOM 980 C C . HIS A 1 124 ? 10.233 -14.088 -24.696 1.00 58.00 124 HIS A C 1
ATOM 982 O O . HIS A 1 124 ? 10.956 -13.126 -24.982 1.00 58.00 124 HIS A O 1
ATOM 988 N N . ARG A 1 125 ? 10.690 -15.345 -24.750 1.00 50.34 125 ARG A N 1
ATOM 989 C CA . ARG A 1 125 ? 11.992 -15.677 -25.333 1.00 50.34 125 ARG A CA 1
ATOM 990 C C . ARG A 1 125 ? 11.925 -15.231 -26.792 1.00 50.34 125 ARG A C 1
ATOM 992 O O . ARG A 1 125 ? 11.138 -15.785 -27.554 1.00 50.34 125 ARG A O 1
ATOM 999 N N . ARG A 1 126 ? 12.699 -14.206 -27.167 1.00 54.50 126 ARG A N 1
ATOM 1000 C CA . ARG A 1 126 ? 12.786 -13.770 -28.567 1.00 54.50 126 ARG A CA 1
ATOM 1001 C C . ARG A 1 126 ? 13.150 -14.995 -29.407 1.00 54.50 126 ARG A C 1
ATOM 1003 O O . ARG A 1 126 ? 14.201 -15.589 -29.170 1.00 54.50 126 ARG A O 1
ATOM 1010 N N . LYS A 1 127 ? 12.284 -15.384 -30.346 1.00 46.44 127 LYS A N 1
ATOM 1011 C CA . LYS A 1 127 ? 12.720 -16.217 -31.467 1.00 46.44 127 LYS A CA 1
ATOM 1012 C C . LYS A 1 127 ? 13.693 -15.354 -32.267 1.00 46.44 127 LYS A C 1
ATOM 1014 O O . LYS A 1 127 ? 13.424 -14.170 -32.469 1.00 46.44 127 LYS A O 1
ATOM 1019 N N . ALA A 1 128 ? 14.859 -15.901 -32.593 1.00 45.50 128 ALA A N 1
ATOM 1020 C CA . ALA A 1 128 ? 15.773 -15.226 -33.501 1.00 45.50 128 ALA A CA 1
ATOM 1021 C C . ALA A 1 128 ? 15.002 -14.952 -34.798 1.00 45.50 128 ALA A C 1
ATOM 1023 O O . ALA A 1 128 ? 14.356 -15.859 -35.319 1.00 45.50 128 ALA A O 1
ATOM 1024 N N . PHE A 1 129 ? 14.998 -13.702 -35.253 1.00 50.31 129 PHE A N 1
ATOM 1025 C CA . PHE A 1 129 ? 14.615 -13.423 -36.628 1.00 50.31 129 PHE A CA 1
ATOM 1026 C C . PHE A 1 129 ? 15.727 -14.018 -37.489 1.00 50.31 129 PHE A C 1
ATOM 1028 O O . PHE A 1 129 ? 16.876 -13.591 -37.370 1.00 50.31 129 PHE A O 1
ATOM 1035 N N . GLU A 1 130 ? 15.399 -15.054 -38.258 1.00 44.75 130 GLU A N 1
ATOM 1036 C CA . GLU A 1 130 ? 16.235 -15.472 -39.379 1.00 44.75 130 GLU A CA 1
ATOM 1037 C C . GLU A 1 130 ? 16.223 -14.310 -40.381 1.00 44.75 130 GLU A C 1
ATOM 1039 O O . GLU A 1 130 ? 15.152 -13.859 -40.794 1.00 44.75 130 GLU A O 1
ATOM 1044 N N . ILE A 1 131 ? 17.410 -13.755 -40.635 1.00 46.41 131 ILE A N 1
ATOM 1045 C CA . ILE A 1 131 ? 17.683 -12.783 -41.700 1.00 46.41 131 ILE A CA 1
ATOM 1046 C C . ILE A 1 131 ? 18.133 -13.579 -42.916 1.00 46.41 131 ILE A C 1
ATOM 1048 O O . ILE A 1 131 ? 18.967 -14.491 -42.708 1.00 46.41 131 ILE A O 1
#

Radius of gyration: 21.77 Å; chains: 1; bounding box: 45×26×64 Å

Sequence (131 aa):
MPKDNKTIEIRILEAVNAIDHGIYATIASAARAFDVPYHRLRRRAQGGKSLFERPLTGRRLNEAQGASLKSWTDYRDSIGAPPKRSQVLIAASNINIALNPSAAPLSDKWVRHFLQHNPHYHIHRRKAFEI

Organism: NCBI:txid1324776

Secondary structure (DSSP, 8-state):
--S-HHHHHHHHHHHHHHHHTTS-SSHHHHHHHTT--HHHHHHHHTTPPPTTTSPPTT-SS-HHHHHHHHHHHHHHHHTT-PPPHHHHHHHHHHHHHHH-TTPPPPPHHHHHHHHHH-GGG----PPP---

Foldseek 3Di:
DDPDQVLLVVLLVVLLVCVVVVVDPDLVVSCVVSVHDSVVSVCVNVVHDGPVRDDPVPPLDDPVLLVVLVVVQVVCVVVVRHDDLVRSQVSSQCSSCVVPVPRDRDDSVRSVVVCVVVVVSPDDDDDDPDD

pLDDT: mean 84.75, std 12.54, range [44.75, 96.5]